Protein AF-A0A7S2F2Z2-F1 (afdb_monomer_lite)

Radius of gyration: 20.29 Å; chains: 1; bounding box: 74×31×54 Å

Organism: NCBI:txid41880

Secondary structure (DSSP, 8-state):
----------------S-S----TTB--EEPBTT--S-EEEE-HHHHHHTTS-GGGS-EEEETT-PPP-TTPPBPEEEPBTT-S-EEEETTTTEEEE-STTTTTSSEEE-BTT--S-EEEE-HHHHHHHT-SSSSEE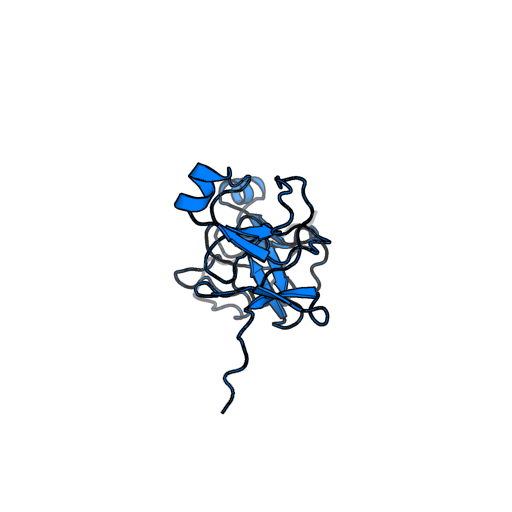EETT-----TTS-B-EEE--TT-S-EEEETTTTEEEE-------

Structure (mmCIF, N/CA/C/O backbone):
data_AF-A0A7S2F2Z2-F1
#
_entry.id   AF-A0A7S2F2Z2-F1
#
loop_
_atom_site.group_PDB
_atom_site.id
_atom_site.type_symbol
_atom_site.label_atom_id
_atom_site.label_alt_id
_atom_site.label_comp_id
_atom_site.label_asym_id
_atom_site.label_entity_id
_atom_site.label_seq_id
_atom_site.pdbx_PDB_ins_code
_atom_site.Cartn_x
_atom_site.Cartn_y
_atom_site.Cartn_z
_atom_site.occupancy
_atom_site.B_iso_or_equiv
_atom_site.auth_seq_id
_atom_site.auth_comp_id
_atom_site.auth_asym_id
_atom_site.auth_atom_id
_atom_site.pdbx_PDB_model_num
ATOM 1 N N . VAL A 1 1 ? 36.688 -14.409 -22.599 1.00 36.34 1 VAL A N 1
ATOM 2 C CA . VAL A 1 1 ? 36.410 -13.018 -22.178 1.00 36.34 1 VAL A CA 1
ATOM 3 C C . VAL A 1 1 ? 35.336 -12.519 -23.110 1.00 36.34 1 VAL A C 1
ATOM 5 O O . VAL A 1 1 ? 35.636 -12.237 -24.259 1.00 36.34 1 VAL A O 1
ATOM 8 N N . GLU A 1 2 ? 34.087 -12.563 -22.674 1.00 33.50 2 GLU A N 1
ATOM 9 C CA . GLU A 1 2 ? 32.948 -12.221 -23.517 1.00 33.50 2 GLU A CA 1
ATOM 10 C C . GLU A 1 2 ? 32.108 -11.207 -22.751 1.00 33.50 2 GLU A C 1
ATOM 12 O O . GLU A 1 2 ? 31.486 -11.555 -21.756 1.00 33.50 2 GLU A O 1
ATOM 17 N N . GLN A 1 3 ? 32.176 -9.944 -23.172 1.00 30.28 3 GLN A N 1
ATOM 18 C CA . GLN A 1 3 ? 31.099 -8.972 -23.007 1.00 30.28 3 GLN A CA 1
ATOM 19 C C . GLN A 1 3 ? 31.136 -8.047 -24.222 1.00 30.28 3 GLN A C 1
ATOM 21 O O . GLN A 1 3 ? 32.101 -7.316 -24.455 1.00 30.28 3 GLN A O 1
ATOM 26 N N . VAL A 1 4 ? 30.092 -8.167 -25.036 1.00 34.06 4 VAL A N 1
ATOM 27 C CA . VAL A 1 4 ? 29.838 -7.355 -26.222 1.00 34.06 4 VAL A CA 1
ATOM 28 C C . VAL A 1 4 ? 29.482 -5.942 -25.766 1.00 34.06 4 VAL A C 1
ATOM 30 O O . VAL A 1 4 ? 28.543 -5.748 -24.997 1.00 34.06 4 VAL A O 1
ATOM 33 N N . LYS A 1 5 ? 30.250 -4.962 -26.250 1.00 32.59 5 LYS A N 1
ATOM 34 C CA . LYS A 1 5 ? 29.918 -3.539 -26.199 1.00 32.59 5 LYS A CA 1
ATOM 35 C C . LYS A 1 5 ? 29.043 -3.162 -27.393 1.00 32.59 5 LYS A C 1
ATOM 37 O O . LYS A 1 5 ? 29.387 -3.495 -28.521 1.00 32.59 5 LYS A O 1
ATOM 42 N N . GLU A 1 6 ? 28.004 -2.402 -27.054 1.00 48.31 6 GLU A N 1
ATOM 43 C CA . GLU A 1 6 ? 27.334 -1.328 -27.801 1.00 48.31 6 GLU A CA 1
ATOM 44 C C . GLU A 1 6 ? 26.737 -1.633 -29.177 1.00 48.31 6 GLU A C 1
ATOM 46 O O . GLU A 1 6 ? 27.441 -1.995 -30.109 1.00 48.31 6 GLU A O 1
ATOM 51 N N . ASN A 1 7 ? 25.440 -1.330 -29.323 1.00 30.78 7 ASN A N 1
ATOM 52 C CA . ASN A 1 7 ? 24.890 -0.640 -30.493 1.00 30.78 7 ASN A CA 1
ATOM 53 C C . ASN A 1 7 ? 23.505 -0.051 -30.171 1.00 30.78 7 ASN A C 1
ATOM 55 O O . ASN A 1 7 ? 22.600 -0.786 -29.788 1.00 30.78 7 ASN A O 1
ATOM 59 N N . GLY A 1 8 ? 23.326 1.252 -30.425 1.00 27.69 8 GLY A N 1
ATOM 60 C CA . GLY A 1 8 ? 22.028 1.789 -30.852 1.00 27.69 8 GLY A CA 1
ATOM 61 C C . GLY A 1 8 ? 21.369 2.852 -29.972 1.00 27.69 8 GLY A C 1
ATOM 62 O O . GLY A 1 8 ? 20.337 2.601 -29.362 1.00 27.69 8 GLY A O 1
ATOM 63 N N . LEU A 1 9 ? 21.878 4.087 -30.019 1.00 43.16 9 LEU A N 1
ATOM 64 C CA . LEU A 1 9 ? 21.015 5.270 -29.946 1.00 43.16 9 LEU A CA 1
ATOM 65 C C . LEU A 1 9 ? 20.138 5.290 -31.209 1.00 43.16 9 LEU A C 1
ATOM 67 O O . LEU A 1 9 ? 20.675 5.383 -32.312 1.00 43.16 9 LEU A O 1
ATOM 71 N N . GLY A 1 10 ? 18.812 5.221 -31.070 1.00 27.44 10 GLY A N 1
ATOM 72 C CA . GLY A 1 10 ? 17.916 5.425 -32.208 1.00 27.44 10 GLY A CA 1
ATOM 73 C C . GLY A 1 10 ? 16.477 4.950 -32.013 1.00 27.44 10 GLY A C 1
ATOM 74 O O . GLY A 1 10 ? 16.201 3.765 -32.106 1.00 27.44 10 GLY A O 1
ATOM 75 N N . LEU A 1 11 ? 15.578 5.935 -31.910 1.00 28.11 11 LEU A N 1
ATOM 76 C CA . LEU A 1 11 ? 14.196 5.912 -32.407 1.00 28.11 11 LEU A CA 1
ATOM 77 C C . LEU A 1 11 ? 13.170 5.036 -31.657 1.00 28.11 11 LEU A C 1
ATOM 79 O O . LEU A 1 11 ? 13.026 3.850 -31.910 1.00 28.11 11 LEU A O 1
ATOM 83 N N . GLY A 1 12 ? 12.333 5.700 -30.849 1.00 32.88 12 GLY A N 1
ATOM 84 C CA . GLY A 1 12 ? 10.869 5.608 -30.980 1.00 32.88 12 GLY A CA 1
ATOM 85 C C . GLY A 1 12 ? 10.204 4.228 -30.920 1.00 32.88 12 GLY A C 1
ATOM 86 O O . GLY A 1 12 ? 9.180 4.036 -31.572 1.00 32.88 12 GLY A O 1
ATOM 87 N N . GLY A 1 13 ? 10.746 3.280 -30.162 1.00 25.42 13 GLY A N 1
ATOM 88 C CA . GLY A 1 13 ? 10.102 1.994 -29.917 1.00 25.42 13 GLY A CA 1
ATOM 89 C C . GLY A 1 13 ? 9.128 2.089 -28.749 1.00 25.42 13 GLY A C 1
ATOM 90 O O . GLY A 1 13 ? 9.544 2.012 -27.598 1.00 25.42 13 GLY A O 1
ATOM 91 N N . ILE A 1 14 ? 7.838 2.251 -29.044 1.00 39.59 14 ILE A N 1
ATOM 92 C CA . ILE A 1 14 ? 6.744 1.965 -28.108 1.00 39.59 14 ILE A CA 1
ATOM 93 C C . ILE A 1 14 ? 6.859 0.470 -27.767 1.00 39.59 14 ILE A C 1
ATOM 95 O O . ILE A 1 14 ? 6.464 -0.379 -28.564 1.00 39.59 14 ILE A O 1
ATOM 99 N N . LEU A 1 15 ? 7.504 0.144 -26.645 1.00 38.09 15 LEU A N 1
ATOM 100 C CA . LEU A 1 15 ? 7.622 -1.225 -26.139 1.00 38.09 15 LEU A CA 1
ATOM 101 C C . LEU A 1 15 ? 6.374 -1.591 -25.312 1.00 38.09 15 LEU A C 1
ATOM 103 O O . LEU A 1 15 ? 5.682 -0.690 -24.837 1.00 38.09 15 LEU A O 1
ATOM 107 N N . PRO A 1 16 ? 6.029 -2.888 -25.219 1.00 35.16 16 PRO A N 1
ATOM 108 C CA . PRO A 1 16 ? 4.659 -3.348 -25.020 1.00 35.16 16 PRO A CA 1
ATOM 109 C C . PRO A 1 16 ? 4.037 -2.887 -23.700 1.00 35.16 16 PRO A C 1
ATOM 111 O O . PRO A 1 16 ? 4.640 -2.937 -22.630 1.00 35.16 16 PRO A O 1
ATOM 114 N N . HIS A 1 17 ? 2.810 -2.410 -23.853 1.00 47.53 17 HIS A N 1
ATOM 115 C CA . HIS A 1 17 ? 1.931 -1.783 -22.881 1.00 47.53 17 HIS A CA 1
ATOM 116 C C . HIS A 1 17 ? 1.316 -2.797 -21.899 1.00 47.53 17 HIS A C 1
ATOM 118 O O . HIS A 1 17 ? 0.233 -3.309 -22.170 1.00 47.53 17 HIS A O 1
ATOM 124 N N . ASP A 1 18 ? 1.924 -3.007 -20.725 1.00 41.53 18 ASP A N 1
ATOM 125 C CA . ASP A 1 18 ? 1.281 -3.775 -19.635 1.00 41.53 18 ASP A CA 1
ATOM 126 C C . ASP A 1 18 ? 1.671 -3.327 -18.205 1.00 41.53 18 ASP A C 1
ATOM 128 O O . ASP A 1 18 ? 0.916 -3.577 -17.267 1.00 41.53 18 ASP A O 1
ATOM 132 N N . GLY A 1 19 ? 2.793 -2.620 -18.016 1.00 47.91 19 GLY A N 1
ATOM 133 C CA . GLY A 1 19 ? 3.039 -1.806 -16.817 1.00 47.91 19 GLY A CA 1
ATOM 134 C C . GLY A 1 19 ? 2.353 -0.454 -17.001 1.00 47.91 19 GLY A C 1
ATOM 135 O O . GLY A 1 19 ? 2.489 0.152 -18.065 1.00 47.91 19 GLY A O 1
ATOM 136 N N . ASN A 1 20 ? 1.562 0.004 -16.026 1.00 51.19 20 ASN A N 1
ATOM 137 C CA . ASN A 1 20 ? 0.850 1.279 -16.133 1.00 51.19 20 ASN A CA 1
ATOM 138 C C . ASN A 1 20 ? 1.884 2.401 -16.231 1.00 51.19 20 ASN A C 1
ATOM 140 O O . ASN A 1 20 ? 2.473 2.820 -15.238 1.00 51.19 20 ASN A O 1
ATOM 144 N N . SER A 1 21 ? 2.150 2.837 -17.458 1.00 47.53 21 SER A N 1
ATOM 145 C CA . SER A 1 21 ? 2.935 4.019 -17.766 1.00 47.53 21 SER A CA 1
ATOM 146 C C . SER A 1 21 ? 2.231 5.192 -17.095 1.00 47.53 21 SER A C 1
ATOM 148 O O . SER A 1 21 ? 1.211 5.659 -17.604 1.00 47.53 21 SER A O 1
ATOM 150 N N . GLY A 1 22 ? 2.744 5.558 -15.915 1.00 48.91 22 GLY A N 1
ATOM 151 C CA . GLY A 1 22 ? 2.132 6.435 -14.927 1.00 48.91 22 GLY A CA 1
ATOM 152 C C . GLY A 1 22 ? 1.247 7.507 -15.544 1.00 48.91 22 GLY A C 1
ATOM 153 O O . GLY A 1 22 ? 1.722 8.455 -16.172 1.00 48.91 22 GLY A O 1
ATOM 154 N N . GLY A 1 23 ? -0.065 7.362 -15.352 1.00 45.25 23 GLY A N 1
ATOM 155 C CA . GLY A 1 23 ? -0.973 8.489 -15.517 1.00 45.25 23 GLY A CA 1
ATOM 156 C C . GLY A 1 23 ? -0.570 9.619 -14.565 1.00 45.25 23 GLY A C 1
ATOM 157 O O . GLY A 1 23 ? 0.179 9.402 -13.617 1.00 45.25 23 GLY A O 1
ATOM 158 N N . PHE A 1 24 ? -1.112 10.825 -14.753 1.00 47.50 24 PHE A N 1
ATOM 159 C CA . PHE A 1 24 ? -0.806 12.010 -13.932 1.00 47.50 24 PHE A CA 1
ATOM 160 C C . PHE A 1 24 ? -0.960 11.830 -12.406 1.00 47.50 24 PHE A C 1
ATOM 162 O O . PHE A 1 24 ? -0.678 12.767 -11.674 1.00 47.50 24 PHE A O 1
ATOM 169 N N . LEU A 1 25 ? -1.410 10.687 -11.887 1.00 52.78 25 LEU A N 1
ATOM 170 C CA . LEU A 1 25 ? -1.580 10.414 -10.458 1.00 52.78 25 LEU A CA 1
ATOM 171 C C . LEU A 1 25 ? -0.861 9.137 -9.975 1.00 52.78 25 LEU A C 1
ATOM 173 O O . LEU A 1 25 ? -0.748 8.956 -8.764 1.00 52.78 25 LEU A O 1
ATOM 177 N N . ASN A 1 26 ? -0.308 8.316 -10.878 1.00 66.25 26 ASN A N 1
ATOM 178 C CA . ASN A 1 26 ? 0.279 7.013 -10.551 1.00 66.25 26 ASN A CA 1
ATOM 179 C C . ASN A 1 26 ? 1.776 6.954 -10.854 1.00 66.25 26 ASN A C 1
ATOM 181 O O . ASN A 1 26 ? 2.238 7.559 -11.822 1.00 66.25 26 ASN A O 1
ATOM 185 N N . ASP A 1 27 ? 2.510 6.207 -10.034 1.00 78.00 27 ASP A N 1
ATOM 186 C CA . ASP A 1 27 ? 3.908 5.881 -10.294 1.00 78.00 27 ASP A CA 1
ATOM 187 C C . ASP A 1 27 ? 4.014 4.878 -11.446 1.00 78.00 27 ASP A C 1
ATOM 189 O O . ASP A 1 27 ? 3.121 4.055 -11.674 1.00 78.00 27 ASP A O 1
ATOM 193 N N . ALA A 1 28 ? 5.138 4.922 -12.161 1.00 83.44 28 ALA A N 1
ATOM 194 C CA . ALA A 1 28 ? 5.493 3.838 -13.062 1.00 83.44 28 ALA A CA 1
ATOM 195 C C . ALA A 1 28 ? 5.712 2.548 -12.256 1.00 83.44 28 ALA A C 1
ATOM 197 O O . ALA A 1 28 ? 6.256 2.573 -11.149 1.00 83.44 28 ALA A O 1
ATOM 198 N N . CYS A 1 29 ? 5.326 1.408 -12.822 1.00 85.19 29 CYS A N 1
ATOM 199 C CA . CYS A 1 29 ? 5.658 0.108 -12.256 1.00 85.19 29 CYS A CA 1
ATOM 200 C C . CYS A 1 29 ? 6.104 -0.870 -13.337 1.00 85.19 29 CYS A C 1
ATOM 202 O O . CYS A 1 29 ? 5.603 -0.861 -14.463 1.00 85.19 29 CYS A O 1
ATOM 204 N N . TYR A 1 30 ? 6.9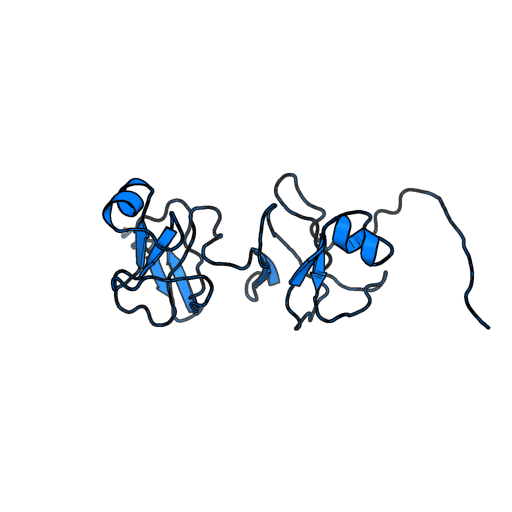91 -1.767 -12.928 1.00 87.25 30 TYR A N 1
ATOM 205 C CA . TYR A 1 30 ? 7.561 -2.828 -13.741 1.00 87.25 30 TYR A CA 1
ATOM 206 C C . TYR A 1 30 ? 7.664 -4.109 -12.908 1.00 87.25 30 TYR A C 1
ATOM 208 O O . TYR A 1 30 ? 8.713 -4.745 -12.810 1.00 87.25 30 TYR A O 1
ATOM 216 N N . ILE A 1 31 ? 6.559 -4.470 -12.253 1.00 87.44 31 ILE A N 1
ATOM 217 C CA . ILE A 1 31 ? 6.476 -5.665 -11.413 1.00 87.44 31 ILE A CA 1
ATOM 218 C C . ILE A 1 31 ? 6.041 -6.833 -12.299 1.00 87.44 31 ILE A C 1
ATOM 220 O O . ILE A 1 31 ? 4.988 -6.780 -12.938 1.00 87.44 31 ILE A O 1
ATOM 224 N N . HIS A 1 32 ? 6.873 -7.867 -12.398 1.00 86.94 32 HIS A N 1
ATOM 225 C CA . HIS A 1 32 ? 6.587 -9.022 -13.244 1.00 86.94 32 HIS A CA 1
ATOM 226 C C . HIS A 1 32 ? 5.537 -9.944 -12.618 1.00 86.94 32 HIS A C 1
ATOM 228 O O . HIS A 1 32 ? 5.377 -10.015 -11.396 1.00 86.94 32 HIS A O 1
ATOM 234 N N . LYS A 1 33 ? 4.873 -10.725 -13.474 1.00 87.75 33 LYS A N 1
ATOM 235 C CA . LYS A 1 33 ? 3.973 -11.793 -13.034 1.00 87.75 33 LYS A CA 1
ATOM 236 C C . LYS A 1 33 ? 4.706 -12.791 -12.146 1.00 87.75 33 LYS A C 1
ATOM 238 O O . LYS A 1 33 ? 5.842 -13.175 -12.428 1.00 87.75 33 LYS A O 1
ATOM 243 N N . GLY A 1 34 ? 4.025 -13.245 -11.097 1.00 83.69 34 GLY A N 1
ATOM 244 C CA . GLY A 1 34 ? 4.561 -14.240 -10.165 1.00 83.69 34 GLY A CA 1
ATOM 245 C C . GLY A 1 34 ? 5.580 -13.687 -9.167 1.00 83.69 34 GLY A C 1
ATOM 246 O O . GLY A 1 34 ? 6.270 -14.474 -8.530 1.00 83.69 34 GLY A O 1
ATOM 247 N N . CYS A 1 35 ? 5.675 -12.364 -9.017 1.00 85.19 35 CYS A N 1
ATOM 248 C CA . CYS A 1 35 ? 6.477 -11.738 -7.971 1.00 85.19 35 CYS A CA 1
ATOM 249 C C . CYS A 1 35 ? 5.997 -12.171 -6.573 1.00 85.19 35 CYS A C 1
ATOM 251 O O . CYS A 1 35 ? 4.900 -11.815 -6.141 1.00 85.19 35 CYS A O 1
ATOM 253 N N . THR A 1 36 ? 6.830 -12.925 -5.850 1.00 79.94 36 THR A N 1
ATOM 254 C CA . THR A 1 36 ? 6.550 -13.372 -4.471 1.00 79.94 36 THR A CA 1
ATOM 255 C C . THR A 1 36 ? 7.343 -12.605 -3.414 1.00 79.94 36 THR A C 1
ATOM 257 O O . THR A 1 36 ? 7.078 -12.760 -2.226 1.00 79.94 36 THR A O 1
ATOM 260 N N . GLY A 1 37 ? 8.321 -11.790 -3.826 1.00 71.94 37 GLY A N 1
ATOM 261 C CA . GLY A 1 37 ? 9.187 -11.015 -2.928 1.00 71.94 37 GLY A CA 1
ATOM 262 C C . GLY A 1 37 ? 8.556 -9.732 -2.377 1.00 71.94 37 GLY A C 1
ATOM 263 O O . GLY A 1 37 ? 9.193 -9.023 -1.601 1.00 71.94 37 GLY A O 1
ATOM 264 N N . GLY A 1 38 ? 7.322 -9.414 -2.778 1.00 78.12 38 GLY A N 1
ATOM 265 C CA . GLY A 1 38 ? 6.734 -8.089 -2.580 1.00 78.12 38 GLY A CA 1
ATOM 266 C C . GLY A 1 38 ? 7.316 -7.057 -3.550 1.00 78.12 38 GLY A C 1
ATOM 267 O O . GLY A 1 38 ? 8.263 -7.344 -4.285 1.00 78.12 38 GLY A O 1
ATOM 268 N N . ALA A 1 39 ? 6.732 -5.860 -3.566 1.00 85.00 39 ALA A N 1
ATOM 269 C CA . ALA A 1 39 ? 7.143 -4.786 -4.464 1.00 85.00 39 ALA A CA 1
ATOM 270 C C . ALA A 1 39 ? 7.705 -3.583 -3.700 1.00 85.00 39 ALA A C 1
ATOM 272 O O . ALA A 1 39 ? 7.190 -3.210 -2.645 1.00 85.00 39 ALA A O 1
ATOM 273 N N . GLY A 1 40 ? 8.761 -2.979 -4.244 1.00 84.81 40 GLY A N 1
ATOM 274 C CA . GLY A 1 40 ? 9.453 -1.825 -3.678 1.00 84.81 40 GLY A CA 1
ATOM 275 C C . GLY A 1 40 ? 9.626 -0.704 -4.697 1.00 84.81 40 GLY A C 1
ATOM 276 O O . GLY A 1 40 ? 9.781 -0.955 -5.894 1.00 84.81 40 GLY A O 1
ATOM 277 N N . TYR A 1 41 ? 9.594 0.538 -4.216 1.00 86.25 41 TYR A N 1
ATOM 278 C CA . TYR A 1 41 ? 9.864 1.716 -5.032 1.00 86.25 41 TYR A CA 1
ATOM 279 C C . TYR A 1 41 ? 11.362 2.015 -5.061 1.00 86.25 41 TYR A C 1
ATOM 281 O O . TYR A 1 41 ? 12.001 2.112 -4.014 1.00 86.25 41 TYR A O 1
ATOM 289 N N . CYS A 1 42 ? 11.912 2.186 -6.259 1.00 86.44 42 CYS A N 1
ATOM 290 C CA . CYS A 1 42 ? 13.289 2.612 -6.464 1.00 86.44 42 CYS A CA 1
ATOM 291 C C . CYS A 1 42 ? 13.279 4.045 -6.999 1.00 86.44 42 CYS A C 1
ATOM 293 O O . CYS A 1 42 ? 12.836 4.299 -8.121 1.00 86.44 42 CYS A O 1
ATOM 295 N N . ASP A 1 43 ? 13.736 4.981 -6.169 1.00 84.94 43 ASP A N 1
ATOM 296 C CA . ASP A 1 43 ? 13.909 6.387 -6.526 1.00 84.94 43 ASP A CA 1
ATOM 297 C C . ASP A 1 43 ? 15.205 6.633 -7.323 1.00 84.94 43 ASP A C 1
ATOM 299 O O . ASP A 1 43 ? 15.934 5.706 -7.683 1.00 84.94 43 ASP A O 1
ATOM 303 N N . TRP A 1 44 ? 15.502 7.899 -7.628 1.00 85.88 44 TRP A N 1
ATOM 304 C CA . TRP A 1 44 ? 16.698 8.256 -8.395 1.00 85.88 44 TRP A CA 1
ATOM 305 C C . TRP A 1 44 ? 18.000 7.842 -7.705 1.00 85.88 44 TRP A C 1
ATOM 307 O O . TRP A 1 44 ? 18.926 7.403 -8.387 1.00 85.88 44 TRP A O 1
ATOM 317 N N . ASP A 1 45 ? 18.074 7.946 -6.379 1.00 88.81 45 ASP A N 1
ATOM 318 C CA . ASP A 1 45 ? 19.271 7.574 -5.624 1.00 88.81 45 ASP A CA 1
ATOM 319 C C . ASP A 1 45 ? 19.463 6.056 -5.637 1.00 88.81 45 ASP A C 1
ATOM 321 O O . ASP A 1 45 ? 20.562 5.566 -5.912 1.00 88.81 45 ASP A O 1
ATOM 325 N N . CYS A 1 46 ? 18.378 5.303 -5.446 1.00 86.31 46 CYS A N 1
ATOM 326 C CA . CYS A 1 46 ? 18.352 3.861 -5.644 1.00 86.31 46 CYS A CA 1
ATOM 327 C C . CYS A 1 46 ? 18.821 3.482 -7.057 1.00 86.31 46 CYS A C 1
ATOM 329 O O . CYS A 1 46 ? 19.707 2.637 -7.205 1.00 86.31 46 CYS A O 1
ATOM 331 N N . CYS A 1 47 ? 18.305 4.128 -8.104 1.00 84.12 47 CYS A N 1
ATOM 332 C CA . CYS A 1 47 ? 18.705 3.832 -9.477 1.00 84.12 47 CYS A CA 1
ATOM 333 C C . CYS A 1 47 ? 20.180 4.132 -9.749 1.00 84.12 47 CYS A C 1
ATOM 335 O O . CYS A 1 47 ? 20.867 3.326 -10.380 1.00 84.12 47 CYS A O 1
ATOM 337 N N . ASN A 1 48 ? 20.683 5.272 -9.272 1.00 85.25 48 ASN A N 1
ATOM 338 C CA . ASN A 1 48 ? 22.080 5.666 -9.451 1.00 85.25 48 ASN A CA 1
ATOM 339 C C . ASN A 1 48 ? 23.034 4.641 -8.823 1.00 85.25 48 ASN A C 1
ATOM 341 O O . ASN A 1 48 ? 24.070 4.321 -9.406 1.00 85.25 48 ASN A O 1
ATOM 345 N N . ASN A 1 49 ? 22.648 4.068 -7.683 1.00 85.38 49 ASN A N 1
ATOM 346 C CA . ASN A 1 49 ? 23.423 3.034 -7.000 1.00 85.38 49 ASN A CA 1
ATOM 347 C C . ASN A 1 49 ? 23.364 1.659 -7.687 1.00 85.38 49 ASN A C 1
ATOM 349 O O . ASN A 1 49 ? 24.232 0.824 -7.441 1.00 85.38 49 ASN A O 1
ATOM 353 N N . ASN A 1 50 ? 22.386 1.431 -8.569 1.00 76.12 50 ASN A N 1
ATOM 354 C CA . ASN A 1 50 ? 22.168 0.156 -9.261 1.00 76.12 50 ASN A CA 1
ATOM 355 C C . ASN A 1 50 ? 22.507 0.197 -10.764 1.00 76.12 50 ASN A C 1
ATOM 357 O O . ASN A 1 50 ? 22.198 -0.740 -11.496 1.00 76.12 50 ASN A O 1
ATOM 361 N N . GLY A 1 51 ? 23.171 1.258 -11.238 1.00 78.38 51 GLY A N 1
ATOM 362 C CA . GLY A 1 51 ? 23.595 1.378 -12.639 1.00 78.38 51 GLY A CA 1
ATOM 363 C C . GLY A 1 51 ? 22.517 1.895 -13.601 1.00 78.38 51 GLY A C 1
ATOM 364 O O . GLY A 1 51 ? 22.707 1.812 -14.814 1.00 78.38 51 GLY A O 1
ATOM 365 N N . GLY A 1 52 ? 21.422 2.461 -13.078 1.00 77.44 52 GLY A N 1
ATOM 366 C CA . GLY A 1 52 ? 20.349 3.115 -13.835 1.00 77.44 52 GLY A CA 1
ATOM 367 C C . GLY A 1 52 ? 18.950 2.557 -13.542 1.00 77.44 52 GLY A C 1
ATOM 368 O O . GLY A 1 52 ? 18.803 1.437 -13.062 1.00 77.44 52 GLY A O 1
ATOM 369 N N . CYS A 1 53 ? 17.905 3.341 -13.841 1.00 76.62 53 CYS A N 1
ATOM 370 C CA . CYS A 1 53 ? 16.519 2.875 -13.732 1.00 76.62 53 CYS A CA 1
ATOM 371 C C . CYS A 1 53 ? 16.088 2.119 -14.995 1.00 76.62 53 CYS A C 1
ATOM 373 O O . CYS A 1 53 ? 16.220 2.635 -16.112 1.00 76.62 53 CYS A O 1
ATOM 375 N N . TRP A 1 54 ? 15.461 0.956 -14.827 1.00 72.75 54 TRP A N 1
ATOM 376 C CA . TRP A 1 54 ? 14.732 0.313 -15.920 1.00 72.75 54 TRP A CA 1
ATOM 377 C C . TRP A 1 54 ? 13.526 1.179 -16.320 1.00 72.75 54 TRP A C 1
ATOM 379 O O . TRP A 1 54 ? 12.832 1.719 -15.462 1.00 72.75 54 TRP A O 1
ATOM 389 N N . GLY A 1 55 ? 13.310 1.382 -17.622 1.00 70.31 55 GLY A N 1
ATOM 390 C CA . GLY A 1 55 ? 12.282 2.308 -18.120 1.00 70.31 55 GLY A CA 1
ATOM 391 C C . GLY A 1 55 ? 12.643 3.800 -18.017 1.00 70.31 55 GLY A C 1
ATOM 392 O O . GLY A 1 55 ? 11.814 4.647 -18.339 1.00 70.31 55 GLY A O 1
ATOM 393 N N . GLY A 1 56 ? 13.876 4.141 -17.616 1.00 73.88 56 GLY A N 1
ATOM 394 C CA . GLY A 1 56 ? 14.415 5.505 -17.699 1.00 73.88 56 GLY A CA 1
ATOM 395 C C . GLY A 1 56 ? 14.061 6.444 -16.541 1.00 73.88 56 GLY A C 1
ATOM 396 O O . GLY A 1 56 ? 14.409 7.622 -16.608 1.00 73.88 56 GLY A O 1
ATOM 397 N N . GLY A 1 57 ? 13.415 5.954 -15.479 1.00 82.88 57 GLY A N 1
ATOM 398 C CA . GLY A 1 57 ? 13.138 6.743 -14.279 1.00 82.88 57 GLY A CA 1
ATOM 399 C C . GLY A 1 57 ? 12.609 5.920 -13.097 1.00 82.88 57 GLY A C 1
ATOM 400 O O . GLY A 1 57 ? 12.442 4.708 -13.236 1.00 82.88 57 GLY A O 1
ATOM 401 N N . PRO A 1 58 ? 12.368 6.571 -11.944 1.00 84.50 58 PRO A N 1
ATOM 402 C CA . PRO A 1 58 ? 11.867 5.940 -10.731 1.00 84.50 58 PRO A CA 1
ATOM 403 C C . PRO A 1 58 ? 10.586 5.148 -10.954 1.00 84.50 58 PRO A C 1
ATOM 405 O O . PRO A 1 58 ? 9.691 5.597 -11.676 1.00 84.50 58 PRO A O 1
ATOM 408 N N . ALA A 1 59 ? 10.499 3.979 -10.326 1.00 87.88 59 ALA A N 1
ATOM 409 C CA . ALA A 1 59 ? 9.372 3.075 -10.498 1.00 87.88 59 ALA A CA 1
ATOM 410 C C . ALA A 1 59 ? 9.307 2.010 -9.397 1.00 87.88 59 ALA A C 1
ATOM 412 O O . ALA A 1 59 ? 10.233 1.835 -8.601 1.00 87.88 59 ALA A O 1
ATOM 413 N N . TRP A 1 60 ? 8.198 1.276 -9.392 1.00 87.81 60 TRP A N 1
ATOM 414 C CA . TRP A 1 60 ? 7.992 0.087 -8.571 1.00 87.81 60 TRP A CA 1
ATOM 415 C C . TRP A 1 60 ? 8.501 -1.181 -9.254 1.00 87.81 60 TRP A C 1
ATOM 417 O O . TRP A 1 60 ? 8.209 -1.417 -10.427 1.00 87.81 60 TRP A O 1
ATOM 427 N N . PHE A 1 61 ? 9.187 -2.032 -8.495 1.00 86.88 61 PHE A N 1
ATOM 428 C CA . PHE A 1 61 ? 9.789 -3.283 -8.961 1.00 86.88 61 PHE A CA 1
ATOM 429 C C . PHE A 1 61 ? 9.506 -4.429 -7.991 1.00 86.88 61 PHE A C 1
ATOM 431 O O . PHE A 1 61 ? 9.174 -4.193 -6.831 1.00 86.88 61 PHE A O 1
ATOM 438 N N . CYS A 1 62 ? 9.653 -5.672 -8.454 1.00 87.56 62 CYS A N 1
ATOM 439 C CA . CYS A 1 62 ? 9.672 -6.815 -7.545 1.00 87.56 62 CYS A CA 1
ATOM 440 C C . CYS A 1 62 ? 10.971 -6.828 -6.725 1.00 87.56 62 CYS A C 1
ATOM 442 O O . CYS A 1 62 ? 12.047 -6.555 -7.254 1.00 87.56 62 CYS A O 1
ATOM 444 N N . ASN A 1 63 ? 10.881 -7.196 -5.448 1.00 83.44 63 ASN A N 1
ATOM 445 C CA . ASN A 1 63 ? 12.031 -7.298 -4.544 1.00 83.44 63 ASN A CA 1
ATOM 446 C C . ASN A 1 63 ? 12.701 -8.684 -4.563 1.00 83.44 63 ASN A C 1
ATOM 448 O O . ASN A 1 63 ? 13.553 -8.968 -3.725 1.00 83.44 63 ASN A O 1
ATOM 452 N N . ASP A 1 64 ? 12.313 -9.572 -5.479 1.00 79.38 64 ASP A N 1
ATOM 453 C CA . ASP A 1 64 ? 12.864 -10.929 -5.559 1.00 79.38 64 ASP A CA 1
ATOM 454 C C . ASP A 1 64 ? 14.270 -10.991 -6.186 1.00 79.38 64 ASP A C 1
ATOM 456 O O . ASP A 1 64 ? 14.894 -12.053 -6.206 1.00 79.38 64 ASP A O 1
ATOM 460 N N . GLY A 1 65 ? 14.789 -9.858 -6.670 1.00 74.44 65 GLY A N 1
ATOM 461 C CA . GLY A 1 65 ? 16.087 -9.775 -7.339 1.00 74.44 65 GLY A CA 1
ATOM 462 C C . GLY A 1 65 ? 16.094 -10.398 -8.738 1.00 74.44 65 GLY A C 1
ATOM 463 O O . GLY A 1 65 ? 17.168 -10.603 -9.307 1.00 74.44 65 GLY A O 1
ATOM 464 N N . GLY A 1 66 ? 14.919 -10.710 -9.292 1.00 76.56 66 GLY A N 1
ATOM 465 C CA . GLY A 1 66 ? 14.757 -11.214 -10.644 1.00 76.56 66 GLY A CA 1
ATOM 466 C C . GLY A 1 66 ? 15.181 -10.178 -11.682 1.00 76.56 66 GLY A C 1
ATOM 467 O O . GLY A 1 66 ? 14.799 -9.009 -11.627 1.00 76.56 66 GLY A O 1
ATOM 468 N N . ALA A 1 67 ? 15.977 -10.609 -12.661 1.00 72.88 67 ALA A N 1
ATOM 469 C CA . ALA A 1 67 ? 16.296 -9.769 -13.806 1.00 72.88 67 ALA A CA 1
ATOM 470 C C . ALA A 1 67 ? 15.061 -9.632 -14.710 1.00 72.88 67 ALA A C 1
ATOM 472 O O . ALA A 1 67 ? 14.464 -10.633 -15.103 1.00 72.88 67 ALA A O 1
ATOM 473 N N . ILE A 1 68 ? 14.712 -8.393 -15.058 1.00 76.94 68 ILE A N 1
ATOM 474 C CA . ILE A 1 68 ? 13.645 -8.061 -16.007 1.00 76.94 68 ILE A CA 1
ATOM 475 C C . ILE A 1 68 ? 14.239 -7.740 -17.383 1.00 76.94 68 ILE A C 1
ATOM 477 O O . ILE A 1 68 ? 15.188 -6.964 -17.513 1.00 76.94 68 ILE A O 1
ATOM 481 N N . ASP A 1 69 ? 13.674 -8.343 -18.422 1.00 78.19 69 ASP A N 1
ATOM 482 C CA . ASP A 1 69 ? 14.108 -8.215 -19.814 1.00 78.19 69 ASP A CA 1
ATOM 483 C C . ASP A 1 69 ? 12.937 -7.904 -20.764 1.00 78.19 69 ASP A C 1
ATOM 485 O O . ASP A 1 69 ? 11.787 -7.756 -20.352 1.00 78.19 69 ASP A O 1
ATOM 489 N N . ALA A 1 70 ? 13.225 -7.801 -22.064 1.00 75.62 70 ALA A N 1
ATOM 490 C CA . ALA A 1 70 ? 12.227 -7.468 -23.084 1.00 75.62 70 ALA A CA 1
ATOM 491 C C . ALA A 1 70 ? 11.121 -8.530 -23.267 1.00 75.62 70 ALA A C 1
ATOM 493 O O . ALA A 1 70 ? 10.125 -8.258 -23.933 1.00 75.62 70 ALA A O 1
ATOM 494 N N . SER A 1 71 ? 11.296 -9.734 -22.717 1.00 79.38 71 SER A N 1
ATOM 495 C CA . SER A 1 71 ? 10.316 -10.825 -22.758 1.00 79.38 71 SER A CA 1
ATOM 496 C C . SER A 1 71 ? 9.489 -10.940 -21.475 1.00 79.38 71 SER A C 1
ATOM 498 O O . SER A 1 71 ? 8.563 -11.750 -21.402 1.00 79.38 71 SER A O 1
ATOM 500 N N . THR A 1 72 ? 9.808 -10.127 -20.466 1.00 82.62 72 THR A N 1
ATOM 501 C CA . THR A 1 72 ? 9.135 -10.151 -19.171 1.00 82.62 72 THR A CA 1
ATOM 502 C C . THR A 1 72 ? 7.679 -9.721 -19.308 1.00 82.62 72 THR A C 1
ATOM 504 O O . THR A 1 72 ? 7.364 -8.688 -19.896 1.00 82.62 72 THR A O 1
ATOM 507 N N . VAL A 1 73 ? 6.780 -10.518 -18.729 1.00 84.94 73 VAL A N 1
ATOM 508 C CA . VAL A 1 73 ? 5.352 -10.200 -18.668 1.00 84.94 73 VAL A CA 1
ATOM 509 C C . VAL A 1 73 ? 5.057 -9.504 -17.346 1.00 84.94 73 VAL A C 1
ATOM 511 O O . VAL A 1 73 ? 5.252 -10.088 -16.277 1.00 84.94 73 VAL A O 1
ATOM 514 N N . PHE A 1 74 ? 4.555 -8.275 -17.424 1.00 86.62 74 PHE A N 1
ATOM 515 C CA . PHE A 1 74 ? 4.246 -7.455 -16.256 1.00 86.62 74 PHE A CA 1
ATOM 516 C C . PHE A 1 74 ? 2.820 -7.677 -15.743 1.00 86.62 74 PHE A C 1
ATOM 518 O O . PHE A 1 74 ? 1.916 -8.069 -16.489 1.00 86.62 74 PHE A O 1
ATOM 525 N N . ASP A 1 75 ? 2.635 -7.464 -14.444 1.00 85.81 75 ASP A N 1
ATOM 526 C CA . ASP A 1 75 ? 1.316 -7.283 -13.852 1.00 85.81 75 ASP A CA 1
ATOM 527 C C . ASP A 1 75 ? 0.847 -5.839 -14.040 1.00 85.81 75 ASP A C 1
ATOM 529 O O . ASP A 1 75 ? 1.641 -4.897 -14.091 1.00 85.81 75 ASP A O 1
ATOM 533 N N . ARG A 1 76 ? -0.476 -5.659 -14.078 1.00 80.38 76 ARG A N 1
ATOM 534 C CA . ARG A 1 76 ? -1.075 -4.325 -14.042 1.00 80.38 76 ARG A CA 1
ATOM 535 C C . ARG A 1 76 ? -0.754 -3.663 -12.705 1.00 80.38 76 ARG A C 1
ATOM 537 O O . ARG A 1 76 ? -0.690 -4.340 -11.680 1.00 80.38 76 ARG A O 1
ATOM 544 N N . CYS A 1 77 ? -0.646 -2.338 -12.692 1.00 81.19 77 CYS A N 1
ATOM 545 C CA . CYS A 1 77 ? -0.514 -1.573 -11.456 1.00 81.19 77 CYS A CA 1
ATOM 546 C C . CYS A 1 77 ? -1.269 -0.248 -11.466 1.00 81.19 77 CYS A C 1
ATOM 548 O O . CYS A 1 77 ? -1.435 0.405 -12.493 1.00 81.19 77 CYS A O 1
ATOM 550 N N . GLU A 1 78 ? -1.703 0.163 -10.287 1.00 78.31 78 GLU A N 1
ATOM 551 C CA . GLU A 1 78 ? -2.395 1.411 -9.984 1.00 78.31 78 GLU A CA 1
ATOM 552 C C . GLU A 1 78 ? -1.895 1.915 -8.626 1.00 78.31 78 GLU A C 1
ATOM 554 O O . GLU A 1 78 ? -2.653 2.132 -7.685 1.00 78.31 78 GLU A O 1
ATOM 559 N N . ILE A 1 79 ? -0.572 2.029 -8.508 1.00 76.06 79 ILE A N 1
ATOM 560 C CA . ILE A 1 79 ? 0.090 2.536 -7.309 1.00 76.06 79 ILE A CA 1
ATOM 561 C C . ILE A 1 79 ? 0.238 4.049 -7.469 1.00 76.06 79 ILE A C 1
ATOM 563 O O . ILE A 1 79 ? 0.845 4.518 -8.433 1.00 76.06 79 ILE A O 1
ATOM 567 N N . HIS A 1 80 ? -0.354 4.823 -6.563 1.00 66.94 80 HIS A N 1
ATOM 568 C CA . HIS A 1 80 ? -0.295 6.280 -6.631 1.00 66.94 80 HIS A CA 1
ATOM 569 C C . HIS A 1 80 ? 1.045 6.826 -6.133 1.00 66.94 80 HIS A C 1
ATOM 571 O O . HIS A 1 80 ? 1.743 6.197 -5.336 1.00 66.94 80 HIS A O 1
ATOM 577 N N . ARG A 1 81 ? 1.349 8.059 -6.547 1.00 62.94 81 ARG A N 1
ATOM 578 C CA . ARG A 1 81 ? 2.515 8.801 -6.050 1.00 62.94 81 ARG A CA 1
ATOM 579 C C . ARG A 1 81 ? 2.450 8.921 -4.520 1.00 62.94 81 ARG A C 1
ATOM 581 O O . ARG A 1 81 ? 1.373 9.149 -3.965 1.00 62.94 81 ARG A O 1
ATOM 588 N N . ASN A 1 82 ? 3.594 8.788 -3.848 1.00 62.78 82 ASN A N 1
ATOM 589 C CA . ASN A 1 82 ? 3.758 8.762 -2.378 1.00 62.78 82 ASN A CA 1
ATOM 590 C C . ASN A 1 82 ? 3.269 7.492 -1.667 1.00 62.78 82 ASN A C 1
ATOM 592 O O . ASN A 1 82 ? 3.211 7.465 -0.435 1.00 62.78 82 ASN A O 1
ATOM 596 N N . CYS A 1 83 ? 2.934 6.444 -2.411 1.00 69.06 83 CYS A N 1
ATOM 597 C CA . CYS A 1 83 ? 2.690 5.151 -1.807 1.00 69.06 83 CYS A CA 1
ATOM 598 C C . CYS A 1 83 ? 3.967 4.623 -1.120 1.00 69.06 83 CYS A C 1
ATOM 600 O O . CYS A 1 83 ? 5.057 4.699 -1.683 1.00 69.06 83 CYS A O 1
ATOM 602 N N . LYS A 1 84 ? 3.853 4.106 0.111 1.00 74.12 84 LYS A N 1
ATOM 603 C CA . LYS A 1 84 ? 5.010 3.579 0.867 1.00 74.12 84 LYS A CA 1
ATOM 604 C C . LYS A 1 84 ? 5.247 2.087 0.660 1.00 74.12 84 LYS A C 1
ATOM 606 O O . LYS A 1 84 ? 6.371 1.613 0.775 1.00 74.12 84 LYS A O 1
ATOM 611 N N . TYR A 1 85 ? 4.186 1.360 0.352 1.00 74.69 85 TYR A N 1
ATOM 612 C CA . TYR A 1 85 ? 4.152 -0.094 0.315 1.00 74.69 85 TYR A CA 1
ATOM 613 C C . TYR A 1 85 ? 3.224 -0.495 -0.816 1.00 74.69 85 TYR A C 1
ATOM 615 O O . TYR A 1 85 ? 2.182 0.122 -0.918 1.00 74.69 85 TYR A O 1
ATOM 623 N N . ALA A 1 86 ? 3.526 -1.488 -1.647 1.00 78.50 86 ALA A N 1
ATOM 624 C CA . ALA A 1 86 ? 2.590 -1.954 -2.675 1.00 78.50 86 ALA A CA 1
ATOM 625 C C . ALA A 1 86 ? 2.161 -3.399 -2.407 1.00 78.50 86 ALA A C 1
ATOM 627 O O . ALA A 1 86 ? 2.949 -4.215 -1.929 1.00 78.50 86 ALA A O 1
ATOM 628 N N . GLN A 1 87 ? 0.908 -3.718 -2.728 1.00 80.06 87 GLN A N 1
ATOM 629 C CA . GLN A 1 87 ? 0.338 -5.054 -2.558 1.00 80.06 87 GLN A CA 1
ATOM 630 C C . GLN A 1 87 ? -0.343 -5.524 -3.842 1.00 80.06 87 GLN A C 1
ATOM 632 O O . GLN A 1 87 ? -0.928 -4.728 -4.580 1.00 80.06 87 GLN A O 1
ATOM 637 N N . PHE A 1 88 ? -0.307 -6.830 -4.092 1.00 81.06 88 PHE A N 1
ATOM 638 C CA . PHE A 1 88 ? -1.015 -7.418 -5.219 1.00 81.06 88 PHE A CA 1
ATOM 639 C C . PHE A 1 88 ? -2.469 -7.721 -4.848 1.00 81.06 88 PHE A C 1
ATOM 641 O O . PHE A 1 88 ? -2.749 -8.442 -3.890 1.00 81.06 88 PHE A O 1
ATOM 648 N N . ASN A 1 89 ? -3.413 -7.181 -5.615 1.00 68.94 89 ASN A N 1
ATOM 649 C CA . ASN A 1 89 ? -4.826 -7.506 -5.485 1.00 68.94 89 ASN A CA 1
ATOM 650 C C . ASN A 1 89 ? -5.165 -8.698 -6.392 1.00 68.94 89 ASN A C 1
ATOM 652 O O . ASN A 1 89 ? -5.280 -8.538 -7.605 1.00 68.94 89 ASN A O 1
ATOM 656 N N . GLU A 1 90 ? -5.377 -9.876 -5.800 1.00 74.44 90 GLU A N 1
ATOM 657 C CA . GLU A 1 90 ? -5.705 -11.118 -6.524 1.00 74.44 90 GLU A CA 1
ATOM 658 C C . GLU A 1 90 ? -7.023 -11.049 -7.314 1.00 74.44 90 GLU A C 1
ATOM 660 O O . GLU A 1 90 ? -7.162 -11.681 -8.361 1.00 74.44 90 GLU A O 1
ATOM 665 N N . VAL A 1 91 ? -7.994 -10.260 -6.842 1.00 63.56 91 VAL A N 1
ATOM 666 C CA . VAL A 1 91 ? -9.307 -10.117 -7.494 1.00 63.56 91 VAL A CA 1
ATOM 667 C C . VAL A 1 91 ? -9.188 -9.253 -8.748 1.00 63.56 91 VAL A C 1
ATOM 669 O O . VAL A 1 91 ? -9.698 -9.614 -9.805 1.00 63.56 91 VAL A O 1
ATOM 672 N N . LEU A 1 92 ? -8.487 -8.123 -8.641 1.00 63.62 92 LEU A N 1
ATOM 673 C CA . LEU A 1 92 ? -8.264 -7.191 -9.751 1.00 63.62 92 LEU A CA 1
ATOM 674 C C . LEU A 1 92 ? -7.056 -7.568 -10.616 1.00 63.62 92 LEU A C 1
ATOM 676 O O . LEU A 1 92 ? -6.822 -6.934 -11.645 1.00 63.62 92 LEU A O 1
ATOM 680 N N . ARG A 1 93 ? -6.268 -8.563 -10.190 1.00 75.38 93 ARG A N 1
ATOM 681 C CA . ARG A 1 93 ? -4.973 -8.940 -10.774 1.00 75.38 93 ARG A CA 1
ATOM 682 C C . ARG A 1 93 ? -4.077 -7.720 -11.026 1.00 75.38 93 ARG A C 1
ATOM 684 O O . ARG A 1 93 ? -3.545 -7.549 -12.121 1.00 75.38 93 ARG A O 1
ATOM 691 N N . THR A 1 94 ? -4.005 -6.835 -10.032 1.00 77.38 94 THR A N 1
ATOM 692 C CA . THR A 1 94 ? -3.395 -5.504 -10.148 1.00 77.38 94 THR A CA 1
ATOM 693 C C . THR A 1 94 ? -2.635 -5.154 -8.873 1.00 77.38 94 THR A C 1
ATOM 695 O O . THR A 1 94 ? -3.164 -5.315 -7.774 1.00 77.38 94 THR A O 1
ATOM 698 N N . TRP A 1 95 ? -1.414 -4.644 -9.011 1.00 81.19 95 TRP A N 1
ATOM 699 C CA . TRP A 1 95 ? -0.665 -4.031 -7.920 1.00 81.19 95 TRP A CA 1
ATOM 700 C C . TRP A 1 95 ? -1.265 -2.683 -7.557 1.00 81.19 95 TRP A C 1
ATOM 702 O O . TRP A 1 95 ? -1.433 -1.819 -8.409 1.00 81.19 95 TRP A O 1
ATOM 712 N N . VAL A 1 96 ? -1.567 -2.486 -6.289 1.00 77.50 96 VAL A N 1
ATOM 713 C CA . VAL A 1 96 ? -2.137 -1.246 -5.762 1.00 77.50 96 VAL A CA 1
ATOM 714 C C . VAL A 1 96 ? -1.299 -0.779 -4.586 1.00 77.50 96 VAL A C 1
ATOM 716 O O . VAL A 1 96 ? -0.449 -1.528 -4.091 1.00 77.50 96 VAL A O 1
ATOM 719 N N . CYS A 1 97 ? -1.526 0.452 -4.130 1.00 74.50 97 CYS A N 1
ATOM 720 C CA . CYS A 1 97 ? -0.917 0.859 -2.878 1.00 74.50 97 CYS A CA 1
ATOM 721 C C . CYS A 1 97 ? -1.345 -0.086 -1.742 1.00 74.50 97 CYS A C 1
ATOM 723 O O . CYS A 1 97 ? -2.458 -0.610 -1.672 1.00 74.50 97 CYS A O 1
ATOM 725 N N . GLY A 1 98 ? -0.367 -0.401 -0.922 1.00 65.94 98 GLY A N 1
ATOM 726 C CA . GLY A 1 98 ? -0.262 -1.547 -0.044 1.00 65.94 98 GLY A CA 1
ATOM 727 C C . GLY A 1 98 ? 0.025 -1.133 1.379 1.00 65.94 98 GLY A C 1
ATOM 728 O O . GLY A 1 98 ? 0.884 -1.720 2.016 1.00 65.94 98 GLY A O 1
ATOM 729 N N . HIS A 1 99 ? -0.707 -0.163 1.907 1.00 50.81 99 HIS A N 1
ATOM 730 C CA . HIS A 1 99 ? -0.946 -0.104 3.341 1.00 50.81 99 HIS A CA 1
ATOM 731 C C . HIS A 1 99 ? -2.335 0.463 3.584 1.00 50.81 99 HIS A C 1
ATOM 733 O O . HIS A 1 99 ? -2.797 1.318 2.838 1.00 50.81 99 HIS A O 1
ATOM 739 N N . GLU A 1 100 ? -2.997 -0.082 4.597 1.00 44.31 100 GLU A N 1
ATOM 740 C CA . GLU A 1 100 ? -3.867 0.669 5.498 1.00 44.31 100 GLU A CA 1
ATOM 741 C C . GLU A 1 100 ? -4.669 1.826 4.895 1.00 44.31 100 GLU A C 1
ATOM 743 O O . GLU A 1 100 ? -4.454 2.992 5.212 1.00 44.31 100 GLU A O 1
ATOM 748 N N . GLY A 1 101 ? -5.656 1.500 4.060 1.00 44.31 101 GLY A N 1
ATOM 749 C CA . GLY A 1 101 ? -6.762 2.424 3.790 1.00 44.31 101 GLY A CA 1
ATOM 750 C C . GLY A 1 101 ? -6.775 3.139 2.459 1.00 44.31 101 GLY A C 1
ATOM 751 O O . GLY A 1 101 ? -7.622 4.003 2.266 1.00 44.31 101 GLY A O 1
ATOM 752 N N . ASP A 1 102 ? -5.961 2.740 1.490 1.00 42.59 102 ASP A N 1
ATOM 753 C CA . ASP A 1 102 ? -6.004 3.402 0.187 1.00 42.59 102 ASP A CA 1
ATOM 754 C C . ASP A 1 102 ? -7.002 2.751 -0.777 1.00 42.59 102 ASP A C 1
ATOM 756 O O . ASP A 1 102 ? -6.698 2.342 -1.895 1.00 42.59 102 ASP A O 1
ATOM 760 N N . GLY A 1 103 ? -8.261 2.780 -0.342 1.00 35.75 103 GLY A N 1
ATOM 761 C CA . GLY A 1 103 ? -9.362 3.185 -1.202 1.00 35.75 103 GLY A CA 1
ATOM 762 C C . GLY A 1 103 ? -9.449 4.713 -1.251 1.00 35.75 103 GLY A C 1
ATOM 763 O O . GLY A 1 103 ? -10.463 5.267 -0.865 1.00 35.75 103 GLY A O 1
ATOM 764 N N . GLY A 1 104 ? -8.397 5.415 -1.686 1.00 37.16 104 GLY A N 1
ATOM 765 C CA . GLY A 1 104 ? -8.468 6.821 -2.115 1.00 37.16 104 GLY A CA 1
ATOM 766 C C . GLY A 1 104 ? -8.994 7.865 -1.117 1.00 37.16 104 GLY A C 1
ATOM 767 O O . GLY A 1 104 ? -9.422 8.935 -1.552 1.00 37.16 104 GLY A O 1
ATOM 768 N N . GLY A 1 105 ? -9.001 7.606 0.190 1.00 48.28 105 GLY A N 1
ATOM 769 C CA . GLY A 1 105 ? -9.525 8.575 1.143 1.00 48.28 105 GLY A CA 1
ATOM 770 C C . GLY A 1 105 ? -9.537 8.069 2.570 1.00 48.28 105 GLY A C 1
ATOM 771 O O . GLY A 1 105 ? -10.487 7.410 2.978 1.00 48.28 105 GLY A O 1
ATOM 772 N N . LYS A 1 106 ? -8.536 8.544 3.317 1.00 55.50 106 LYS A N 1
ATOM 773 C CA . LYS A 1 106 ? -8.380 8.458 4.771 1.00 55.50 106 LYS A CA 1
ATOM 774 C C . LYS A 1 106 ? -7.870 7.081 5.239 1.00 55.50 106 LYS A C 1
ATOM 776 O O . LYS A 1 106 ? -8.452 6.060 4.894 1.00 55.50 106 LYS A O 1
ATOM 781 N N . GLY A 1 107 ? -6.763 7.071 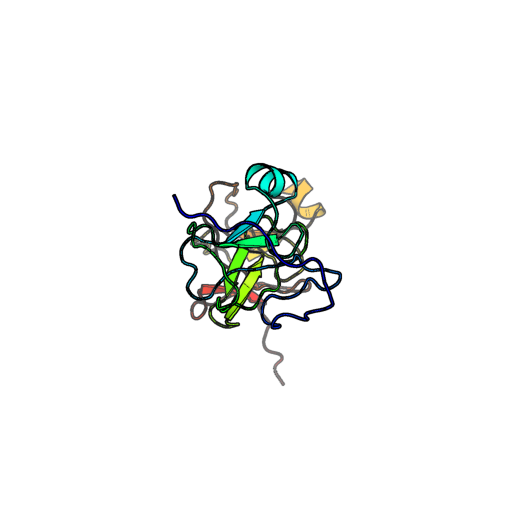5.993 1.00 69.19 107 GLY A N 1
ATOM 782 C CA . GLY A 1 107 ? -6.017 5.854 6.351 1.00 69.19 107 GLY A CA 1
ATOM 783 C C . GLY A 1 107 ? -6.879 4.799 7.047 1.00 69.19 107 GLY A C 1
ATOM 784 O O . GLY A 1 107 ? -7.958 5.105 7.542 1.00 69.19 107 GLY A O 1
ATOM 785 N N . CYS A 1 108 ? -6.456 3.542 7.074 1.00 77.62 108 CYS A N 1
ATOM 786 C CA . CYS A 1 108 ? -7.227 2.450 7.666 1.00 77.62 108 CYS A CA 1
ATOM 787 C C . CYS A 1 108 ? -6.346 1.582 8.546 1.00 77.62 108 CYS A C 1
ATOM 789 O O . CYS A 1 108 ? -5.718 0.640 8.078 1.00 77.62 108 CYS A O 1
ATOM 791 N N . TYR A 1 109 ? -6.389 1.924 9.825 1.00 83.56 109 TYR A N 1
ATOM 792 C CA . TYR A 1 109 ? -5.548 1.474 10.921 1.00 83.56 109 TYR A CA 1
ATOM 793 C C . TYR A 1 109 ? -6.250 0.443 11.809 1.00 83.56 109 TYR A C 1
ATOM 795 O O . TYR A 1 109 ? -6.140 0.445 13.037 1.00 83.56 109 TYR A O 1
ATOM 803 N N . ILE A 1 110 ? -7.066 -0.418 11.199 1.00 84.31 110 ILE A N 1
ATOM 804 C CA . ILE A 1 110 ? -7.851 -1.413 11.929 1.00 84.31 110 ILE A CA 1
ATOM 805 C C . ILE A 1 110 ? -6.985 -2.655 12.114 1.00 84.31 110 ILE A C 1
ATOM 807 O O . ILE A 1 110 ? -6.667 -3.346 11.146 1.00 84.31 110 ILE A O 1
ATOM 811 N N . HIS A 1 111 ? -6.591 -2.946 13.352 1.00 83.06 111 HIS A N 1
ATOM 812 C CA . HIS A 1 111 ? -5.782 -4.125 13.649 1.00 83.06 111 HIS A CA 1
ATOM 813 C C . HIS A 1 111 ? -6.553 -5.431 13.403 1.00 83.06 111 HIS A C 1
ATOM 815 O O . HIS A 1 111 ? -7.783 -5.494 13.501 1.00 83.06 111 HIS A O 1
ATOM 821 N N . VAL A 1 112 ? -5.807 -6.508 13.150 1.00 83.25 112 VAL A N 1
ATOM 822 C CA . VAL A 1 112 ? -6.371 -7.858 13.023 1.00 83.25 112 VAL A CA 1
ATOM 823 C C . VAL A 1 112 ? -7.107 -8.246 14.309 1.00 83.25 112 VAL A C 1
ATOM 825 O O . VAL A 1 112 ? -6.634 -8.004 15.422 1.00 83.25 112 VAL A O 1
ATOM 828 N N . GLY A 1 113 ? -8.270 -8.884 14.161 1.00 84.00 113 GLY A N 1
ATOM 829 C CA . GLY A 1 113 ? -9.067 -9.372 15.293 1.00 84.00 113 GLY A CA 1
ATOM 830 C C . GLY A 1 113 ? -9.938 -8.305 15.960 1.00 84.00 113 GLY A C 1
ATOM 831 O O . GLY A 1 113 ? -10.439 -8.529 17.063 1.00 84.00 113 GLY A O 1
ATOM 832 N N . CYS A 1 114 ? -10.137 -7.161 15.302 1.00 89.94 114 CYS A N 1
ATOM 833 C CA . CYS A 1 114 ? -11.067 -6.136 15.750 1.00 89.94 114 CYS A CA 1
ATOM 834 C C . CYS A 1 114 ? -12.512 -6.669 15.824 1.00 89.94 114 CYS A C 1
ATOM 836 O O . CYS A 1 114 ? -13.165 -6.902 14.808 1.00 89.94 114 CYS A O 1
ATOM 838 N N . ASN A 1 115 ? -13.037 -6.809 17.046 1.00 87.12 115 ASN A N 1
ATOM 839 C CA . ASN A 1 115 ? -14.413 -7.259 17.306 1.00 87.12 115 ASN A CA 1
ATOM 840 C C . ASN A 1 115 ? -15.376 -6.111 17.657 1.00 87.12 115 ASN A C 1
ATOM 842 O O . ASN A 1 115 ? -16.582 -6.331 17.759 1.00 87.12 115 ASN A O 1
ATOM 846 N N . GLY A 1 116 ? -14.861 -4.892 17.857 1.00 83.19 116 GLY A N 1
ATOM 847 C CA . GLY A 1 116 ? -15.652 -3.716 18.245 1.00 83.19 116 GLY A CA 1
ATOM 848 C C . GLY A 1 116 ? -16.376 -3.017 17.088 1.00 83.19 116 GLY A C 1
ATOM 849 O O . GLY A 1 116 ? -17.104 -2.052 17.316 1.00 83.19 116 GLY A O 1
ATOM 850 N N . GLY A 1 117 ? -16.175 -3.479 15.850 1.00 87.44 117 GLY A N 1
ATOM 851 C CA . GLY A 1 117 ? -16.505 -2.703 14.655 1.00 87.44 117 GLY A CA 1
ATOM 852 C C . GLY A 1 117 ? -15.474 -1.600 14.395 1.00 87.44 117 GLY A C 1
ATOM 853 O O . GLY A 1 117 ? -14.637 -1.307 15.250 1.00 87.44 117 GLY A O 1
ATOM 854 N N . ALA A 1 118 ? -15.535 -0.996 13.210 1.00 88.62 118 ALA A N 1
ATOM 855 C CA . ALA A 1 118 ? -14.604 0.048 12.800 1.00 88.62 118 ALA A CA 1
ATOM 856 C C . ALA A 1 118 ? -15.285 1.413 12.701 1.00 88.62 118 ALA A C 1
ATOM 858 O O . ALA A 1 118 ? -16.432 1.515 12.260 1.00 88.62 118 ALA A O 1
ATOM 859 N N . GLY A 1 119 ? -14.570 2.459 13.105 1.00 87.69 119 GLY A N 1
ATOM 860 C CA . GLY A 1 119 ? -15.036 3.840 13.083 1.00 87.69 119 GLY A CA 1
ATOM 861 C C . GLY A 1 119 ? -14.011 4.765 12.446 1.00 87.69 119 GLY A C 1
ATOM 862 O O . GLY A 1 119 ? -12.806 4.567 12.597 1.00 87.69 119 GLY A O 1
ATOM 863 N N . TYR A 1 120 ? -14.497 5.772 11.725 1.00 86.12 120 TYR A N 1
ATOM 864 C CA . TYR A 1 120 ? -13.649 6.796 11.139 1.00 86.12 120 TYR A CA 1
ATOM 865 C C . TYR A 1 120 ? -13.379 7.923 12.141 1.00 86.12 120 TYR A C 1
ATOM 867 O O . TYR A 1 120 ? -14.313 8.485 12.711 1.00 86.12 120 TYR A O 1
ATOM 875 N N . CYS A 1 121 ? -12.110 8.272 12.325 1.00 84.06 121 CYS A N 1
ATOM 876 C CA . CYS A 1 121 ? -11.656 9.346 13.196 1.00 84.06 121 CYS A CA 1
ATOM 877 C C . CYS A 1 121 ? -10.991 10.436 12.340 1.00 84.06 121 CYS A C 1
ATOM 879 O O . CYS A 1 121 ? -9.967 10.211 11.690 1.00 84.06 121 CYS A O 1
ATOM 881 N N . ASP A 1 122 ? -11.625 11.608 12.301 1.00 80.06 122 ASP A N 1
ATOM 882 C CA . ASP A 1 122 ? -11.137 12.817 11.632 1.00 80.06 122 ASP A CA 1
ATOM 883 C C . ASP A 1 122 ? -10.223 13.649 12.549 1.00 80.06 122 ASP A C 1
ATOM 885 O O . ASP A 1 122 ? -9.997 13.297 13.706 1.00 80.06 122 ASP A O 1
ATOM 889 N N . SER A 1 123 ? -9.706 14.779 12.058 1.00 77.62 123 SER A N 1
ATOM 890 C CA . SER A 1 123 ? -8.860 15.695 12.840 1.00 77.62 123 SER A CA 1
ATOM 891 C C . SER A 1 123 ? -9.467 16.096 14.177 1.00 77.62 123 SER A C 1
ATOM 893 O O . SER A 1 123 ? -8.731 16.234 15.153 1.00 77.62 123 SER A O 1
ATOM 895 N N . GLN A 1 124 ? -10.786 16.289 14.249 1.00 77.38 124 GLN A N 1
ATOM 896 C CA . GLN A 1 124 ? -11.450 16.660 15.492 1.00 77.38 124 GLN A CA 1
ATOM 897 C C . GLN A 1 124 ? -11.405 15.501 16.492 1.00 77.38 124 GLN A C 1
ATOM 899 O O . GLN A 1 124 ? -10.947 15.685 17.617 1.00 77.38 124 GLN A O 1
ATOM 904 N N . CYS A 1 125 ? -11.779 14.299 16.055 1.00 80.00 125 CYS A N 1
ATOM 905 C CA . CYS A 1 125 ? -11.662 13.081 16.848 1.00 80.00 125 CYS A CA 1
ATOM 906 C C . CYS A 1 125 ? -10.203 12.800 17.274 1.00 80.00 125 CYS A C 1
ATOM 908 O O . CYS A 1 125 ? -9.960 12.426 18.423 1.00 80.00 125 CYS A O 1
ATOM 910 N N . CYS A 1 126 ? -9.219 13.050 16.403 1.00 73.88 126 CYS A N 1
ATOM 911 C CA . CYS A 1 126 ? -7.802 12.837 16.703 1.00 73.88 126 CYS A CA 1
ATOM 912 C C . CYS A 1 126 ? -7.260 13.752 17.805 1.00 73.88 126 CYS A C 1
ATOM 914 O O . CYS A 1 126 ? -6.390 13.322 18.560 1.00 73.88 126 CYS A O 1
ATOM 916 N N . ASN A 1 127 ? -7.762 14.985 17.914 1.00 70.69 127 ASN A N 1
ATOM 917 C CA . ASN A 1 127 ? -7.355 15.908 18.976 1.00 70.69 127 ASN A CA 1
ATOM 918 C C . ASN A 1 127 ? -7.883 15.480 20.355 1.00 70.69 127 ASN A C 1
ATOM 920 O O . ASN A 1 127 ? -7.210 15.714 21.357 1.00 70.69 127 ASN A O 1
ATOM 924 N N . ASP A 1 128 ? -9.056 14.843 20.394 1.00 63.66 128 ASP A N 1
ATOM 925 C CA . ASP A 1 128 ? -9.732 14.455 21.637 1.00 63.66 128 ASP A CA 1
ATOM 926 C C . ASP A 1 128 ? -9.330 13.050 22.120 1.00 63.66 128 ASP A C 1
ATOM 928 O O . ASP A 1 128 ? -9.175 12.833 23.322 1.00 63.66 128 ASP A O 1
ATOM 932 N N . ASN A 1 129 ? -9.128 12.101 21.197 1.00 62.19 129 ASN A N 1
ATOM 933 C CA . ASN A 1 129 ? -8.857 10.691 21.512 1.00 62.19 129 ASN A CA 1
ATOM 934 C C . ASN A 1 129 ? -7.426 10.233 21.193 1.00 62.19 129 ASN A C 1
ATOM 936 O O . ASN A 1 129 ? -7.075 9.102 21.517 1.00 62.19 129 ASN A O 1
ATOM 940 N N . GLY A 1 130 ? -6.601 11.086 20.576 1.00 64.06 130 GLY A N 1
ATOM 941 C CA . GLY A 1 130 ? -5.233 10.742 20.193 1.00 64.06 130 GLY A CA 1
ATOM 942 C C . GLY A 1 130 ? -5.195 9.631 19.145 1.00 64.06 130 GLY A C 1
ATOM 943 O O . GLY A 1 130 ? -4.880 8.488 19.462 1.00 64.06 130 GLY A O 1
ATOM 944 N N . CYS A 1 131 ? -5.489 9.960 17.883 1.00 74.44 131 CYS A N 1
ATOM 945 C CA . CYS A 1 131 ? -5.243 9.033 16.775 1.00 74.44 131 CYS A CA 1
ATOM 946 C C . CYS A 1 131 ? -3.769 8.632 16.758 1.00 74.44 131 CYS A C 1
ATOM 948 O O . CYS A 1 131 ? -2.908 9.481 16.520 1.00 74.44 131 CYS A O 1
ATOM 950 N N . SER A 1 132 ? -3.473 7.354 16.974 1.00 77.19 132 SER A N 1
ATOM 951 C CA . SER A 1 132 ? -2.090 6.889 17.075 1.00 77.19 132 SER A CA 1
ATOM 952 C C . SER A 1 132 ? -1.340 6.953 15.740 1.00 77.19 132 SER A C 1
ATOM 954 O O . SER A 1 132 ? -0.125 7.130 15.747 1.00 77.19 132 SER A O 1
ATOM 956 N N . MET A 1 133 ? -2.063 6.909 14.612 1.00 77.31 133 MET A N 1
ATOM 957 C CA . MET A 1 133 ? -1.509 6.938 13.249 1.00 77.31 133 MET A CA 1
ATOM 958 C C . MET A 1 133 ? -2.047 8.093 12.380 1.00 77.31 133 MET A C 1
ATOM 960 O O . MET A 1 133 ? -1.765 8.164 11.186 1.00 77.31 133 MET A O 1
ATOM 964 N N . GLY A 1 134 ? -2.785 9.042 12.970 1.00 77.44 134 GLY A N 1
ATOM 965 C CA . GLY A 1 134 ? -3.426 10.156 12.254 1.00 77.44 134 GLY A CA 1
ATOM 966 C C . GLY A 1 134 ? -4.859 9.866 11.789 1.00 77.44 134 GLY A C 1
ATOM 967 O O . GLY A 1 134 ? -5.499 8.931 12.256 1.00 77.44 134 GLY A O 1
ATOM 968 N N . GLU A 1 135 ? -5.411 10.698 10.908 1.00 79.56 135 GLU A N 1
ATOM 969 C CA . GLU A 1 135 ? -6.809 10.559 10.475 1.00 79.56 135 GLU A CA 1
ATOM 970 C C . GLU A 1 135 ? -7.057 9.237 9.733 1.00 79.56 135 GLU A C 1
ATOM 972 O O . GLU A 1 135 ? -6.412 8.952 8.720 1.00 79.56 135 GLU A O 1
ATOM 977 N N . GLY A 1 136 ? -8.040 8.456 10.179 1.00 82.38 136 GLY A N 1
ATOM 978 C CA . GLY A 1 136 ? -8.249 7.125 9.624 1.00 82.38 136 GLY A CA 1
ATOM 979 C C . GLY A 1 136 ? -9.396 6.328 10.232 1.00 82.38 136 GLY A C 1
ATOM 980 O O . GLY A 1 136 ? -10.054 6.765 11.171 1.00 82.38 136 GLY A O 1
ATOM 981 N N . TRP A 1 137 ? -9.634 5.146 9.678 1.00 85.62 137 TRP A N 1
ATOM 982 C CA . TRP A 1 137 ? -10.476 4.108 10.251 1.00 85.62 137 TRP A CA 1
ATOM 983 C C . TRP A 1 137 ? -9.705 3.342 11.315 1.00 85.62 137 TRP A C 1
ATOM 985 O O . TRP A 1 137 ? -8.596 2.894 11.059 1.00 85.62 137 TRP A O 1
ATOM 995 N N . TYR A 1 138 ? -10.308 3.151 12.479 1.00 87.88 138 TYR A N 1
ATOM 996 C CA . TYR A 1 138 ? -9.724 2.422 13.601 1.00 87.88 138 TYR A CA 1
ATOM 997 C C . TYR A 1 138 ? -10.713 1.394 14.132 1.00 87.88 138 TYR A C 1
ATOM 999 O O . TYR A 1 138 ? -11.922 1.501 13.903 1.00 87.88 138 TYR A O 1
ATOM 1007 N N . CYS A 1 139 ? -10.207 0.406 14.869 1.00 90.75 139 CYS A N 1
ATOM 1008 C CA . CYS A 1 139 ? -11.084 -0.424 15.680 1.00 90.75 139 CYS A CA 1
ATOM 1009 C C . CYS A 1 139 ? -11.701 0.414 16.805 1.00 90.75 139 CYS A C 1
ATOM 1011 O O . CYS A 1 139 ? -11.015 1.187 17.470 1.00 90.75 139 CYS A O 1
ATOM 1013 N N . ASN A 1 140 ? -12.990 0.220 17.072 1.00 89.12 140 ASN A N 1
ATOM 1014 C CA . ASN A 1 140 ? -13.681 0.893 18.174 1.00 89.12 140 ASN A CA 1
ATOM 1015 C C . ASN A 1 140 ? -13.410 0.241 19.543 1.00 89.12 140 ASN A C 1
ATOM 1017 O O . ASN A 1 140 ? -14.138 0.490 20.502 1.00 89.12 140 ASN A O 1
ATOM 1021 N N . ASP A 1 141 ? -12.404 -0.628 19.649 1.00 88.00 141 ASP A N 1
ATOM 1022 C CA . ASP A 1 141 ? -12.054 -1.307 20.897 1.00 88.00 141 ASP A CA 1
ATOM 1023 C C . ASP A 1 141 ? -11.124 -0.478 21.803 1.00 88.00 141 ASP A C 1
ATOM 1025 O O . ASP A 1 141 ? -10.872 -0.863 22.946 1.00 88.00 141 ASP A O 1
ATOM 1029 N N . GLY A 1 142 ? -10.659 0.677 21.316 1.00 82.12 142 GLY A N 1
ATOM 1030 C CA . GLY A 1 142 ? -9.818 1.614 22.058 1.00 82.12 142 GLY A CA 1
ATOM 1031 C C . GLY A 1 142 ? -8.340 1.230 22.112 1.00 82.12 142 GLY A C 1
ATOM 1032 O O . GLY A 1 142 ? -7.588 1.861 22.856 1.00 82.12 142 GLY A O 1
ATOM 1033 N N . GLN A 1 143 ? -7.903 0.218 21.356 1.00 85.75 143 GLN A N 1
ATOM 1034 C CA . GLN A 1 143 ? -6.488 -0.119 21.261 1.00 85.75 143 GLN A CA 1
ATOM 1035 C C . GLN A 1 143 ? -5.757 0.870 20.352 1.00 85.75 143 GLN A C 1
ATOM 1037 O O . GLN A 1 143 ? -6.158 1.126 19.218 1.00 85.75 143 GLN A O 1
ATOM 1042 N N . SER A 1 144 ? -4.654 1.423 20.857 1.00 83.88 144 SER A N 1
ATOM 1043 C CA . SER A 1 144 ? -3.720 2.182 20.030 1.00 83.88 144 SER A CA 1
ATOM 1044 C C . SER A 1 144 ? -2.937 1.238 19.127 1.00 83.88 144 SER A C 1
ATOM 1046 O O . SER A 1 144 ? -2.569 0.137 19.532 1.00 83.88 144 SER A O 1
ATOM 1048 N N . VAL A 1 145 ? -2.650 1.711 17.923 1.00 79.62 145 VAL A N 1
ATOM 1049 C CA . VAL A 1 145 ? -1.914 0.975 16.895 1.00 79.62 145 VAL A CA 1
ATOM 1050 C C . VAL A 1 145 ? -0.692 1.771 16.447 1.00 79.62 145 VAL A C 1
ATOM 1052 O O . VAL A 1 145 ? -0.680 2.998 16.546 1.00 79.62 145 VAL A O 1
ATOM 1055 N N . ASP A 1 146 ? 0.344 1.084 15.995 1.00 74.31 146 ASP A N 1
ATOM 1056 C CA . ASP A 1 146 ? 1.626 1.669 15.597 1.00 74.31 146 ASP A CA 1
ATOM 1057 C C . ASP A 1 146 ? 2.222 0.962 14.368 1.00 74.31 146 ASP A C 1
ATOM 1059 O O . ASP A 1 146 ? 1.649 0.008 13.842 1.00 74.31 146 ASP A O 1
ATOM 1063 N N . ASP A 1 147 ? 3.406 1.387 13.921 1.00 68.06 147 ASP A N 1
ATOM 1064 C CA . ASP A 1 147 ? 4.106 0.792 12.769 1.00 68.06 147 ASP A CA 1
ATOM 1065 C C . ASP A 1 147 ? 4.408 -0.717 12.920 1.00 68.06 147 ASP A C 1
ATOM 1067 O O . ASP A 1 147 ? 4.753 -1.382 11.942 1.00 68.06 147 ASP A O 1
ATOM 1071 N N . SER A 1 148 ? 4.322 -1.276 14.132 1.00 68.62 148 SER A N 1
ATOM 1072 C CA . SER A 1 148 ? 4.543 -2.703 14.401 1.00 68.62 148 SER A CA 1
ATOM 1073 C C . SER A 1 148 ? 3.252 -3.526 14.447 1.00 68.62 148 SER A C 1
ATOM 1075 O O . SER A 1 148 ? 3.300 -4.760 14.506 1.00 68.62 148 SER A O 1
ATOM 1077 N N . THR A 1 149 ? 2.099 -2.859 14.416 1.00 72.69 149 THR A N 1
ATOM 1078 C CA . THR A 1 149 ? 0.788 -3.494 14.508 1.00 72.69 149 THR A CA 1
ATOM 1079 C C . THR A 1 149 ? 0.453 -4.241 13.216 1.00 72.69 149 THR A C 1
ATOM 1081 O O . THR A 1 149 ? 0.791 -3.820 12.113 1.00 72.69 149 THR A O 1
ATOM 1084 N N . GLN A 1 150 ? -0.197 -5.400 13.345 1.00 72.50 150 GLN A N 1
ATOM 1085 C CA . GLN A 1 150 ? -0.742 -6.116 12.193 1.00 72.50 150 GLN A CA 1
ATOM 1086 C C . GLN A 1 150 ? -2.150 -5.624 11.896 1.00 72.50 150 GLN A C 1
ATOM 1088 O O . GLN A 1 150 ? -3.014 -5.636 12.774 1.00 72.50 150 GLN A O 1
ATOM 1093 N N . TYR A 1 151 ? -2.388 -5.286 10.636 1.00 73.19 151 TYR A N 1
ATOM 1094 C CA . TYR A 1 151 ? -3.605 -4.620 10.205 1.00 73.19 151 TYR A CA 1
ATOM 1095 C C . TYR A 1 151 ? -4.428 -5.462 9.242 1.00 73.19 151 TYR A C 1
ATOM 1097 O O . TYR A 1 151 ? -3.896 -6.232 8.436 1.00 73.19 151 TYR A O 1
ATOM 1105 N N . ASP A 1 152 ? -5.746 -5.322 9.341 1.00 77.06 152 ASP A N 1
ATOM 1106 C CA . ASP A 1 152 ? -6.675 -5.936 8.410 1.00 77.06 152 ASP A CA 1
ATOM 1107 C C . ASP A 1 152 ? -6.652 -5.218 7.058 1.00 77.06 152 ASP A C 1
ATOM 1109 O O . ASP A 1 152 ? -6.408 -4.016 6.936 1.00 77.06 152 ASP A O 1
ATOM 1113 N N . ARG A 1 153 ? -6.981 -5.968 6.003 1.00 65.62 153 ARG A N 1
ATOM 1114 C CA . ARG A 1 153 ? -7.166 -5.374 4.678 1.00 65.62 153 ARG A CA 1
ATOM 1115 C C . ARG A 1 153 ? -8.348 -4.411 4.701 1.00 65.62 153 ARG A C 1
ATOM 1117 O O . ARG A 1 153 ? -9.357 -4.679 5.348 1.00 65.62 153 ARG A O 1
ATOM 1124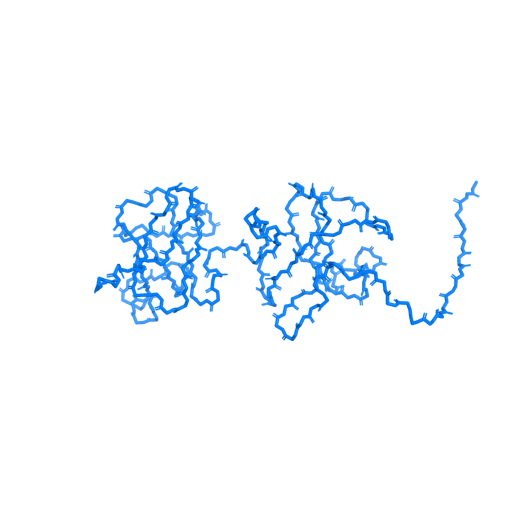 N N . CYS A 1 154 ? -8.257 -3.341 3.922 1.00 72.38 154 CYS A N 1
ATOM 1125 C CA . CYS A 1 154 ? -9.262 -2.291 3.921 1.00 72.38 154 CYS A CA 1
ATOM 1126 C C . CYS A 1 154 ? -9.556 -1.797 2.506 1.00 72.38 154 CYS A C 1
ATOM 1128 O O . CYS A 1 154 ? -8.650 -1.460 1.752 1.00 72.38 154 CYS A O 1
ATOM 1130 N N . LEU A 1 155 ? -10.837 -1.800 2.154 1.00 69.56 155 LEU A N 1
ATOM 1131 C CA . LEU A 1 155 ? -11.417 -1.409 0.869 1.00 69.56 155 LEU A CA 1
ATOM 1132 C C . LEU A 1 155 ? -12.615 -0.469 1.106 1.00 69.56 155 LEU A C 1
ATOM 1134 O O . LEU A 1 155 ? -13.603 -0.484 0.369 1.00 69.56 155 LEU A O 1
ATOM 1138 N N . ILE A 1 156 ? -12.562 0.298 2.196 1.00 72.69 156 ILE A N 1
ATOM 1139 C CA . ILE A 1 156 ? -13.574 1.289 2.547 1.00 72.69 156 ILE A CA 1
ATOM 1140 C C . ILE A 1 156 ? -13.414 2.488 1.604 1.00 72.69 156 ILE A C 1
ATOM 1142 O O . ILE A 1 156 ? -12.304 2.949 1.360 1.00 72.69 156 ILE A O 1
ATOM 1146 N N . SER A 1 157 ? -14.520 2.975 1.044 1.00 65.56 157 SER A N 1
ATOM 1147 C CA . SER A 1 157 ? -14.501 4.111 0.114 1.00 65.56 157 SER A CA 1
ATOM 1148 C C . SER A 1 157 ? -14.394 5.466 0.847 1.00 65.56 157 SER A C 1
ATOM 1150 O O . SER A 1 157 ? -14.835 5.569 1.989 1.00 65.56 157 SER A O 1
ATOM 1152 N N . PRO A 1 158 ? -13.920 6.550 0.197 1.00 59.22 158 PRO A N 1
ATOM 1153 C CA . PRO A 1 158 ? -13.654 7.855 0.837 1.00 59.22 158 PRO A CA 1
ATOM 1154 C C . PRO A 1 158 ? -14.848 8.543 1.514 1.00 59.22 158 PRO A C 1
ATOM 1156 O O . PRO A 1 158 ? -14.660 9.415 2.357 1.00 59.22 158 PRO A O 1
ATOM 1159 N N . ASN A 1 159 ? -16.073 8.175 1.128 1.00 67.38 159 ASN A N 1
ATOM 1160 C CA . ASN A 1 159 ? -17.327 8.757 1.625 1.00 67.38 159 ASN A CA 1
ATOM 1161 C C . ASN A 1 159 ? -18.170 7.731 2.384 1.00 67.38 159 ASN A C 1
ATOM 1163 O O . ASN A 1 159 ? -19.397 7.803 2.396 1.00 67.38 159 ASN A O 1
ATOM 1167 N N . CYS A 1 160 ? -17.516 6.723 2.944 1.00 74.00 160 CYS A N 1
ATOM 1168 C CA . CYS A 1 160 ? -18.218 5.697 3.672 1.00 74.00 160 CYS A CA 1
ATOM 1169 C C . CYS A 1 160 ? -18.718 6.205 5.020 1.00 74.00 160 CYS A C 1
ATOM 1171 O O . CYS A 1 160 ? -17.929 6.691 5.825 1.00 74.00 160 CYS A O 1
ATOM 1173 N N . GLU A 1 161 ? -20.011 6.042 5.286 1.00 80.06 161 GLU A N 1
ATOM 1174 C CA . GLU A 1 161 ? -20.597 6.414 6.578 1.00 80.06 161 GLU A CA 1
ATOM 1175 C C . GLU A 1 161 ? -20.335 5.355 7.659 1.00 80.06 161 GLU A C 1
ATOM 1177 O O . GLU A 1 161 ? -20.235 5.680 8.839 1.00 80.06 161 GLU A O 1
ATOM 1182 N N . ALA A 1 162 ? -20.196 4.089 7.260 1.00 83.31 162 ALA A N 1
ATOM 1183 C CA . ALA A 1 162 ? -19.944 2.970 8.158 1.00 83.31 162 ALA A CA 1
ATOM 1184 C C . ALA A 1 162 ? -19.149 1.873 7.447 1.00 83.31 162 ALA A C 1
ATOM 1186 O O . ALA A 1 162 ? -19.280 1.688 6.239 1.00 83.31 162 ALA A O 1
ATOM 1187 N N . ALA A 1 163 ? -18.355 1.113 8.198 1.00 86.81 163 ALA A N 1
ATOM 1188 C CA . ALA A 1 163 ? -17.573 0.006 7.669 1.00 86.81 163 ALA A CA 1
ATOM 1189 C C . ALA A 1 163 ? -17.923 -1.310 8.360 1.00 86.81 163 ALA A C 1
ATOM 1191 O O . ALA A 1 163 ? -18.203 -1.351 9.559 1.00 86.81 163 ALA A O 1
ATOM 1192 N N . LYS A 1 164 ? -17.857 -2.404 7.602 1.00 89.25 164 LYS A N 1
ATOM 1193 C CA . LYS A 1 164 ? -18.037 -3.765 8.111 1.00 89.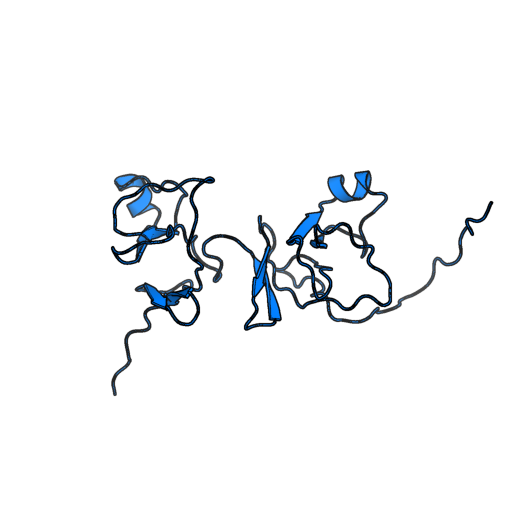25 164 LYS A CA 1
ATOM 1194 C C . LYS A 1 164 ? -16.929 -4.679 7.627 1.00 89.25 164 LYS A C 1
ATOM 1196 O O . LYS A 1 164 ? -16.412 -4.513 6.521 1.00 89.25 164 LYS A O 1
ATOM 1201 N N . TYR A 1 165 ? -16.614 -5.686 8.430 1.00 87.56 165 TYR A N 1
ATOM 1202 C CA . TYR A 1 165 ? -15.712 -6.740 8.005 1.00 87.56 165 TYR A CA 1
ATOM 1203 C C . TYR A 1 165 ? -16.436 -7.716 7.076 1.00 87.56 165 TYR A C 1
ATOM 1205 O O . TYR A 1 165 ? -17.541 -8.174 7.370 1.00 87.56 165 TYR A O 1
ATOM 1213 N N . ASN A 1 166 ? -15.824 -8.024 5.936 1.00 77.62 166 ASN A N 1
ATOM 1214 C CA . ASN A 1 166 ? -16.309 -9.027 5.000 1.00 77.62 166 ASN A CA 1
ATOM 1215 C C . ASN A 1 166 ? -15.391 -10.253 5.044 1.00 77.62 166 ASN A C 1
ATOM 1217 O O . ASN A 1 166 ? -14.295 -10.237 4.479 1.00 77.62 166 ASN A O 1
ATOM 1221 N N . ASP A 1 167 ? -15.872 -11.334 5.663 1.00 79.75 167 ASP A N 1
ATOM 1222 C CA . ASP A 1 167 ? -15.117 -12.581 5.839 1.00 79.75 167 ASP A CA 1
ATOM 1223 C C . ASP A 1 167 ? -14.705 -13.252 4.523 1.00 79.75 167 ASP A C 1
ATOM 1225 O O . ASP A 1 167 ? -13.661 -13.903 4.460 1.00 79.75 167 ASP A O 1
ATOM 1229 N N . LEU A 1 168 ? -15.499 -13.093 3.456 1.00 66.19 168 LEU A N 1
ATOM 1230 C CA . LEU A 1 168 ? -15.241 -13.747 2.170 1.00 66.19 168 LEU A CA 1
ATOM 1231 C C . LEU A 1 168 ? -13.957 -13.219 1.531 1.00 66.19 168 LEU A C 1
ATOM 1233 O O . LEU A 1 168 ? -13.162 -13.987 0.993 1.00 66.19 168 LEU A O 1
ATOM 1237 N N . ILE A 1 169 ? -13.761 -11.904 1.597 1.00 62.34 169 ILE A N 1
ATOM 1238 C CA . ILE A 1 169 ? -12.582 -11.247 1.030 1.00 62.34 169 ILE A CA 1
ATOM 1239 C C . ILE A 1 169 ? -11.540 -10.898 2.094 1.00 62.34 169 ILE A C 1
ATOM 1241 O O . ILE A 1 169 ? -10.442 -10.473 1.729 1.00 62.34 169 ILE A O 1
ATOM 1245 N N . ARG A 1 170 ? -11.850 -11.132 3.379 1.00 71.94 170 ARG A N 1
ATOM 1246 C CA . ARG A 1 170 ? -11.033 -10.798 4.557 1.00 71.94 170 ARG A CA 1
ATOM 1247 C C . ARG A 1 170 ? -10.562 -9.348 4.515 1.00 71.94 170 ARG A C 1
ATOM 1249 O O . ARG A 1 170 ? -9.361 -9.079 4.462 1.00 71.94 170 ARG A O 1
ATOM 1256 N N . ALA A 1 171 ? -11.527 -8.440 4.411 1.00 74.56 171 ALA A N 1
ATOM 1257 C CA . ALA A 1 171 ? -11.278 -7.009 4.341 1.00 74.56 171 ALA A CA 1
ATOM 1258 C C . ALA A 1 171 ? -12.432 -6.210 4.950 1.00 74.56 171 ALA A C 1
ATOM 1260 O O . ALA A 1 171 ? -13.595 -6.605 4.840 1.00 74.56 171 ALA A O 1
ATOM 1261 N N . TRP A 1 172 ? -12.108 -5.051 5.509 1.00 80.19 172 TRP A N 1
ATOM 1262 C CA . TRP A 1 172 ? -13.071 -4.011 5.827 1.00 80.19 172 TRP A CA 1
ATOM 1263 C C . TRP A 1 172 ? -13.572 -3.364 4.545 1.00 80.19 172 TRP A C 1
ATOM 1265 O O . TRP A 1 172 ? -12.790 -2.966 3.687 1.00 80.19 172 TRP A O 1
ATOM 1275 N N . VAL A 1 173 ? -14.885 -3.275 4.406 1.00 79.19 173 VAL A N 1
ATOM 1276 C CA . VAL A 1 173 ? -15.559 -2.661 3.263 1.00 79.19 173 VAL A CA 1
ATOM 1277 C C . VAL A 1 173 ? -16.573 -1.658 3.763 1.00 79.19 173 VAL A C 1
ATOM 1279 O O . VAL A 1 173 ? -16.959 -1.684 4.933 1.00 79.19 173 VAL A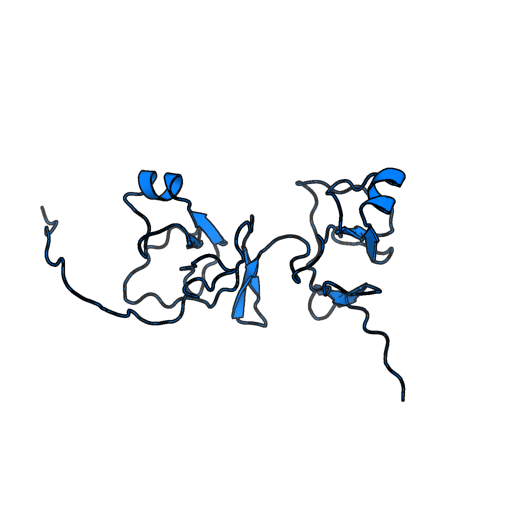 O 1
ATOM 1282 N N . CYS A 1 174 ? -17.060 -0.822 2.855 1.00 81.12 174 CYS A N 1
ATOM 1283 C CA . CYS A 1 174 ? -18.228 -0.028 3.161 1.00 81.12 174 CYS A CA 1
ATOM 1284 C C . CYS A 1 174 ? -19.411 -0.889 3.576 1.00 81.12 174 CYS A C 1
ATOM 1286 O O . CYS A 1 174 ? -19.808 -1.825 2.874 1.00 81.12 174 CYS A O 1
ATOM 1288 N N . ASP A 1 175 ? -20.002 -0.538 4.712 1.00 82.69 175 ASP A N 1
ATOM 1289 C CA . ASP A 1 175 ? -21.339 -0.981 5.033 1.00 82.69 175 ASP A CA 1
ATOM 1290 C C . ASP A 1 175 ? -22.324 -0.106 4.266 1.00 82.69 175 ASP A C 1
ATOM 1292 O O . ASP A 1 175 ? -22.926 0.832 4.783 1.00 82.69 175 ASP A O 1
ATOM 1296 N N . GLU A 1 176 ? -22.447 -0.405 2.974 1.00 67.81 176 GLU A N 1
ATOM 1297 C CA . GLU A 1 176 ? -23.558 0.060 2.161 1.00 67.81 176 GLU A CA 1
ATOM 1298 C C . GLU A 1 176 ? -24.818 -0.599 2.724 1.00 67.81 176 GLU A C 1
ATOM 1300 O O . GLU A 1 176 ? -25.208 -1.706 2.333 1.00 67.81 176 GLU A O 1
ATOM 1305 N N . GLY A 1 177 ? -25.408 0.039 3.734 1.00 53.25 177 GLY A N 1
ATOM 1306 C CA . GLY A 1 177 ? -26.704 -0.348 4.255 1.00 53.25 177 GLY A CA 1
ATOM 1307 C C . GLY A 1 177 ? -27.644 -0.553 3.074 1.00 53.25 177 GLY A C 1
ATOM 1308 O O . GLY A 1 177 ? -27.738 0.298 2.191 1.00 53.25 177 GLY A O 1
ATOM 1309 N N . LYS A 1 178 ? -28.294 -1.721 3.023 1.00 44.22 178 LYS A N 1
ATOM 1310 C CA . LYS A 1 178 ? -29.312 -2.045 2.022 1.00 44.22 178 LYS A CA 1
ATOM 1311 C C . LYS A 1 178 ? -30.205 -0.821 1.792 1.00 44.22 178 LYS A C 1
ATOM 1313 O O . LYS A 1 178 ? -31.001 -0.487 2.669 1.00 44.22 178 LYS A O 1
ATOM 1318 N N . PHE A 1 179 ? -30.149 -0.214 0.608 1.00 36.75 179 PHE A N 1
ATOM 1319 C CA . PHE A 1 179 ? -31.302 0.528 0.117 1.00 36.75 179 PHE A CA 1
ATOM 1320 C C . PHE A 1 179 ? -32.395 -0.510 -0.128 1.00 36.75 179 PHE A C 1
ATOM 1322 O O . PHE A 1 179 ? -32.417 -1.197 -1.145 1.00 36.75 179 PHE A O 1
ATOM 1329 N N . GLY A 1 180 ? -33.249 -0.698 0.875 1.00 39.22 180 GLY A N 1
ATOM 1330 C CA . GLY A 1 180 ? -34.536 -1.323 0.665 1.00 39.22 180 GLY A CA 1
ATOM 1331 C C . GLY A 1 180 ? -35.394 -0.384 -0.167 1.00 39.22 180 GLY A C 1
ATOM 1332 O O . GLY A 1 180 ? -35.647 0.728 0.280 1.00 39.22 180 GLY A O 1
ATOM 1333 N N . PHE A 1 181 ? -35.826 -0.859 -1.333 1.00 34.22 181 PHE A N 1
ATOM 1334 C CA . PHE A 1 181 ? -37.175 -0.693 -1.871 1.00 34.22 181 PHE A CA 1
ATOM 1335 C C . PHE A 1 181 ? -37.512 -1.942 -2.688 1.00 34.22 181 PHE A C 1
ATOM 1337 O O . PHE A 1 181 ? -36.676 -2.330 -3.535 1.00 34.22 181 PHE A O 1
#

Sequence (181 aa):
VEQVKENGLGLGGILPHDGNSGGFLNDACYIHKGCTGGAGYCDWDCCNNNGGCWGGGPAWFCNDGGAIDASTVFDRCEIHRNCKYAQFNEVLRTWVCGHEGDGGGKGCYIHVGCNGGAGYCDSQCCNDNGCSMGEGWYCNDGQSVDDSTQYDRCLISPNCEAAKYNDLIRAWVCDEGKFGF

Foldseek 3Di:
DDDDDDDDDDDDDPQDPAFPPDDPWAFTEFEFPPQPQFKDKQAPVNQVVVVHDDVHGIYIYRPPPDDDDSPTHGFYEDEGPPQGGWDQDPVVSYIYRDAAAPLPAWGHQEFPPQPQFKDWAAPVNCVVLPQLVHTHIYRPPSDHGDPPTHHWAENAHRPAPGWDQDPVSRYIYRPPPDPDD

pLDDT: mean 70.53, std 17.24, range [25.42, 90.75]